Protein AF-A0A2N9HVS5-F1 (afdb_monomer_lite)

Radius of gyration: 11.7 Å; chains: 1; bounding box: 29×30×28 Å

Sequence (74 aa):
MGFLKNPQAFLRVLQTVIEITSYRFILFTAGFEALDAAVRMIAAEASCLSQRQLSEDCSSLFNNRLFCFNGYVS

Structure (mmCIF, N/CA/C/O backbone):
data_AF-A0A2N9HVS5-F1
#
_entry.id   AF-A0A2N9HVS5-F1
#
loop_
_atom_site.group_PDB
_atom_site.id
_atom_site.type_symbol
_atom_site.label_atom_id
_atom_site.label_alt_id
_atom_site.label_comp_id
_atom_site.label_asym_id
_atom_site.label_entity_id
_atom_site.label_seq_id
_atom_site.pdbx_PDB_ins_code
_atom_site.Cartn_x
_atom_site.Cartn_y
_atom_site.Cartn_z
_atom_site.occupancy
_atom_site.B_iso_or_equiv
_atom_site.auth_seq_id
_atom_site.auth_comp_id
_atom_site.auth_asym_id
_atom_site.auth_atom_id
_atom_site.pdbx_PDB_model_num
ATOM 1 N N . MET A 1 1 ? -3.438 -5.085 -14.834 1.00 53.47 1 MET A N 1
ATOM 2 C CA . MET A 1 1 ? -3.590 -4.606 -13.440 1.00 53.47 1 MET A CA 1
ATOM 3 C C . MET A 1 1 ? -3.861 -3.099 -13.430 1.00 53.47 1 MET A C 1
ATOM 5 O O . MET A 1 1 ? -2.923 -2.318 -13.471 1.00 53.47 1 MET A O 1
ATOM 9 N N . GLY A 1 2 ? -5.129 -2.667 -13.466 1.00 61.72 2 GLY A N 1
ATOM 10 C CA . GLY A 1 2 ? -5.487 -1.241 -13.607 1.00 61.72 2 GLY A CA 1
ATOM 11 C C . GLY A 1 2 ? -5.167 -0.369 -12.384 1.00 61.72 2 GLY A C 1
ATOM 12 O O . GLY A 1 2 ? -4.809 0.791 -12.550 1.00 61.72 2 GLY A O 1
ATOM 13 N N . PHE A 1 3 ? -5.219 -0.940 -11.177 1.00 56.47 3 PHE A N 1
ATOM 14 C CA . PHE A 1 3 ? -5.000 -0.221 -9.913 1.00 56.47 3 PHE A CA 1
ATOM 15 C C . PHE A 1 3 ? -3.555 0.249 -9.699 1.00 56.47 3 PHE A C 1
ATOM 17 O O . PHE A 1 3 ? -3.329 1.258 -9.042 1.00 56.47 3 PHE A O 1
ATOM 24 N N . LEU A 1 4 ? -2.577 -0.425 -10.310 1.00 67.38 4 LEU A N 1
ATOM 25 C CA . LEU A 1 4 ? -1.160 -0.065 -10.207 1.00 67.38 4 LEU A CA 1
ATOM 26 C C . LEU A 1 4 ? -0.749 1.068 -11.162 1.00 67.38 4 LEU A C 1
ATOM 28 O O . LEU A 1 4 ? 0.382 1.535 -11.092 1.00 67.38 4 LEU A O 1
ATOM 32 N N . LYS A 1 5 ? -1.659 1.549 -12.030 1.00 80.75 5 LYS A N 1
ATOM 33 C CA . LYS A 1 5 ? -1.410 2.747 -12.855 1.00 80.75 5 LYS A CA 1
ATOM 34 C C . LYS A 1 5 ? -1.263 4.011 -12.006 1.00 80.75 5 LYS A C 1
ATOM 36 O O . LYS A 1 5 ? -0.596 4.946 -12.431 1.00 80.75 5 LYS A O 1
ATOM 41 N N . ASN A 1 6 ? -1.896 4.042 -10.833 1.00 86.81 6 ASN A N 1
ATOM 42 C CA . ASN A 1 6 ? -1.757 5.118 -9.861 1.00 86.81 6 ASN A CA 1
ATOM 43 C C . ASN A 1 6 ? -1.618 4.516 -8.447 1.00 86.81 6 ASN A C 1
ATOM 45 O O . ASN A 1 6 ? -2.623 4.317 -7.758 1.00 86.81 6 ASN A O 1
ATOM 49 N N . PRO A 1 7 ? -0.382 4.217 -8.009 1.00 87.69 7 PRO A N 1
ATOM 50 C CA . PRO A 1 7 ? -0.120 3.597 -6.711 1.00 87.69 7 PRO A CA 1
ATOM 51 C C . PRO A 1 7 ? -0.613 4.440 -5.528 1.00 87.69 7 PRO A C 1
ATOM 53 O O . PRO A 1 7 ? -1.073 3.892 -4.530 1.00 87.69 7 PRO A O 1
ATOM 56 N N . GLN A 1 8 ? -0.587 5.771 -5.649 1.00 87.56 8 GLN A N 1
ATOM 57 C CA . GLN A 1 8 ? -1.105 6.671 -4.616 1.00 87.56 8 GLN A CA 1
ATOM 58 C C . GLN A 1 8 ? -2.620 6.523 -4.457 1.00 87.56 8 GLN A C 1
ATOM 60 O O . GLN A 1 8 ? -3.108 6.394 -3.336 1.00 87.56 8 GLN A O 1
ATOM 65 N N . ALA A 1 9 ? -3.370 6.487 -5.564 1.00 89.31 9 ALA A N 1
ATOM 66 C CA . ALA A 1 9 ? -4.817 6.277 -5.522 1.00 89.31 9 ALA A CA 1
ATOM 67 C C . ALA A 1 9 ? -5.168 4.923 -4.886 1.00 89.31 9 ALA A C 1
ATOM 69 O O . ALA A 1 9 ? -6.076 4.848 -4.061 1.00 89.31 9 ALA A O 1
ATOM 70 N N . PHE A 1 10 ? -4.409 3.872 -5.207 1.00 89.38 10 PHE A N 1
ATOM 71 C CA . PHE A 1 10 ? -4.554 2.566 -4.565 1.00 89.38 10 PHE A CA 1
ATOM 72 C C . PHE A 1 10 ? -4.340 2.637 -3.043 1.00 89.38 10 PHE A C 1
ATOM 74 O O . PHE A 1 10 ? -5.186 2.162 -2.285 1.00 89.38 10 PHE A O 1
ATOM 81 N N . LEU A 1 11 ? -3.262 3.282 -2.582 1.00 89.06 11 LEU A N 1
ATOM 82 C CA . LEU A 1 11 ? -2.984 3.432 -1.149 1.00 89.06 11 LEU A CA 1
ATOM 83 C C . LEU A 1 11 ? -4.045 4.279 -0.430 1.00 89.06 11 LEU A C 1
ATOM 85 O O . LEU A 1 11 ? -4.371 3.982 0.716 1.00 89.06 11 LEU A O 1
ATOM 89 N N . ARG A 1 12 ? -4.638 5.279 -1.097 1.00 89.12 12 ARG A N 1
ATOM 90 C CA . ARG A 1 12 ? -5.763 6.062 -0.551 1.00 89.12 12 ARG A CA 1
ATOM 91 C C . ARG A 1 12 ? -7.036 5.233 -0.406 1.00 89.12 12 ARG A C 1
ATOM 93 O O . ARG A 1 12 ? -7.695 5.333 0.621 1.00 89.12 12 ARG A O 1
ATOM 100 N N . VAL A 1 13 ? -7.353 4.372 -1.373 1.00 90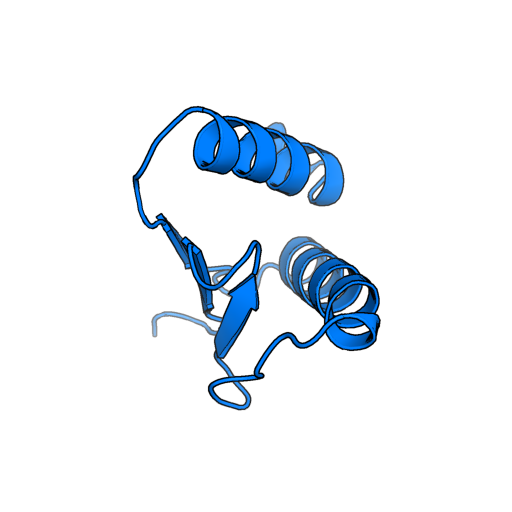.38 13 VAL A N 1
ATOM 101 C CA . VAL A 1 13 ? -8.471 3.422 -1.227 1.00 90.38 13 VAL A CA 1
ATOM 102 C C . VAL A 1 13 ? -8.220 2.495 -0.040 1.00 90.38 13 VAL A C 1
ATOM 104 O O . VAL A 1 13 ? -9.112 2.293 0.781 1.00 90.38 13 VAL A O 1
ATOM 107 N N . LEU A 1 14 ? -6.995 1.976 0.093 1.00 90.19 14 LEU A N 1
ATOM 108 C CA . LEU A 1 14 ? -6.627 1.124 1.221 1.00 90.19 14 LEU A CA 1
ATOM 109 C C . LEU A 1 14 ? -6.751 1.869 2.557 1.00 90.19 14 LEU A C 1
ATOM 111 O O . LEU A 1 14 ? -7.286 1.316 3.512 1.00 90.19 14 LEU A O 1
ATOM 115 N N . GLN A 1 15 ? -6.317 3.132 2.606 1.00 88.94 15 GLN A N 1
ATOM 116 C CA . GLN A 1 15 ? -6.490 4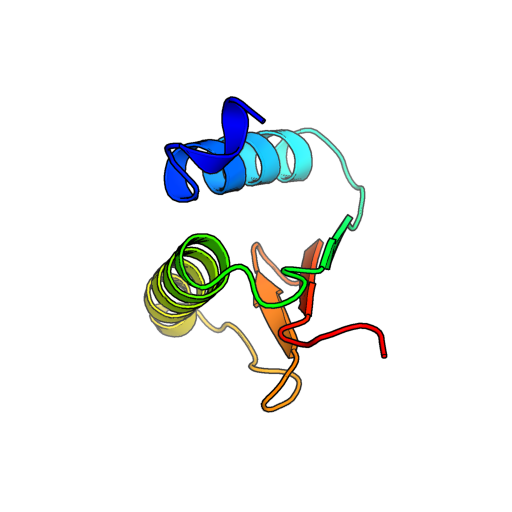.009 3.760 1.00 88.94 15 GLN A CA 1
ATOM 117 C C . GLN A 1 15 ? -7.967 4.129 4.147 1.00 88.94 15 GLN A C 1
ATOM 119 O O . GLN A 1 15 ? -8.303 3.906 5.306 1.00 88.94 15 GLN A O 1
ATOM 124 N N . THR A 1 16 ? -8.855 4.418 3.192 1.00 90.69 16 THR A N 1
ATOM 125 C CA . THR A 1 16 ? -10.297 4.517 3.461 1.00 90.69 16 THR A CA 1
ATOM 126 C C . THR A 1 16 ? -10.851 3.203 4.006 1.00 90.69 16 THR A C 1
ATOM 128 O O . THR A 1 16 ? -11.589 3.209 4.986 1.00 90.69 16 THR A O 1
ATOM 131 N N . VAL A 1 17 ? -10.457 2.062 3.431 1.00 91.00 17 VAL A N 1
ATOM 132 C CA . VAL A 1 17 ? -10.862 0.737 3.931 1.00 91.00 17 VAL A CA 1
ATOM 133 C C . VAL A 1 17 ? -10.351 0.501 5.358 1.00 91.00 17 VAL A C 1
ATOM 135 O O . VAL A 1 17 ? -11.077 -0.017 6.204 1.00 91.00 17 VAL A O 1
ATOM 138 N N . ILE A 1 18 ? -9.121 0.909 5.660 1.00 90.31 18 ILE A N 1
ATOM 139 C CA . ILE A 1 18 ? -8.539 0.840 7.006 1.00 90.31 18 ILE A CA 1
ATOM 140 C C . ILE A 1 18 ? -9.257 1.777 7.980 1.00 90.31 18 ILE A C 1
ATOM 142 O O . ILE A 1 18 ? -9.335 1.485 9.163 1.00 90.31 18 ILE A O 1
ATOM 146 N N . GLU A 1 19 ? -9.770 2.917 7.537 1.00 88.25 19 GLU A N 1
ATOM 147 C CA . GLU A 1 19 ? -10.497 3.845 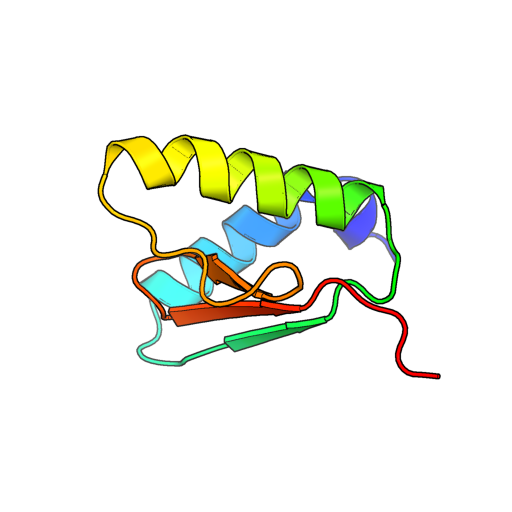8.405 1.00 88.25 19 GLU A CA 1
ATOM 148 C C . GLU A 1 19 ? -11.899 3.337 8.742 1.00 88.25 19 GLU A C 1
ATOM 150 O O . GLU A 1 19 ? -12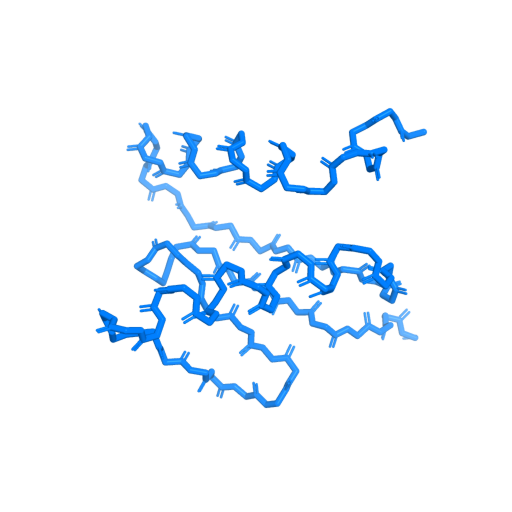.313 3.442 9.895 1.00 88.25 19 GLU A O 1
ATOM 155 N N . ILE A 1 20 ? -12.594 2.729 7.777 1.00 91.62 20 ILE A N 1
ATOM 156 C CA . ILE A 1 20 ? -13.945 2.183 7.984 1.00 91.62 20 ILE A CA 1
ATOM 157 C C . ILE A 1 20 ? -13.941 0.804 8.654 1.00 91.62 20 ILE A C 1
ATOM 159 O O . ILE A 1 20 ? -14.939 0.412 9.253 1.00 91.62 20 ILE A O 1
ATOM 163 N N . THR A 1 21 ? -12.842 0.051 8.549 1.00 88.81 21 THR A N 1
ATOM 164 C CA . THR A 1 21 ? -12.704 -1.271 9.171 1.00 88.81 21 THR A CA 1
ATOM 165 C C . THR A 1 21 ? -11.719 -1.235 10.336 1.00 88.81 21 THR A C 1
ATOM 167 O O . THR A 1 21 ? -10.794 -0.435 10.384 1.00 88.81 21 THR A O 1
ATOM 170 N N . SER A 1 22 ? -11.862 -2.135 11.305 1.00 82.50 22 SER A N 1
ATOM 171 C CA . SER A 1 22 ? -10.858 -2.302 12.371 1.00 82.50 22 SER A CA 1
ATOM 172 C C . SER A 1 22 ? -9.797 -3.353 12.022 1.00 82.50 22 SER A C 1
ATOM 174 O O . SER A 1 22 ? -9.141 -3.892 12.913 1.00 82.50 22 SER A O 1
ATOM 176 N N . TYR A 1 23 ? -9.630 -3.668 10.734 1.00 88.44 23 TYR A N 1
ATOM 177 C CA . TYR A 1 23 ? -8.680 -4.677 10.281 1.00 88.44 23 TYR A CA 1
ATOM 178 C C . TYR A 1 23 ? -7.259 -4.130 10.154 1.00 88.44 23 TYR A C 1
ATOM 180 O O . TYR A 1 23 ? -7.024 -2.931 9.994 1.00 88.44 23 TYR A O 1
ATOM 188 N N . ARG A 1 24 ? -6.302 -5.058 10.227 1.00 88.62 24 ARG A N 1
ATOM 189 C CA . ARG A 1 24 ? -4.894 -4.818 9.921 1.00 88.62 24 ARG A CA 1
ATOM 190 C C . ARG A 1 24 ? -4.569 -5.494 8.600 1.00 88.62 24 ARG A C 1
ATOM 192 O O . ARG A 1 24 ? -4.950 -6.643 8.390 1.00 88.62 24 ARG A O 1
ATOM 199 N N . PHE A 1 25 ? -3.862 -4.781 7.738 1.00 90.00 25 PHE A N 1
ATOM 200 C CA . PHE A 1 25 ? -3.529 -5.222 6.392 1.00 90.00 25 PHE A CA 1
ATOM 201 C C . PHE A 1 25 ? -2.024 -5.380 6.237 1.00 90.00 25 PHE A C 1
ATOM 203 O O . PHE A 1 25 ? -1.235 -4.652 6.844 1.00 90.00 25 PHE A O 1
ATOM 210 N N . ILE A 1 26 ? -1.648 -6.325 5.384 1.00 89.50 26 ILE A N 1
ATOM 211 C CA . ILE A 1 26 ? -0.273 -6.535 4.952 1.00 89.50 26 ILE A CA 1
ATOM 212 C C . ILE A 1 26 ? -0.237 -6.307 3.445 1.00 89.50 26 ILE A C 1
ATOM 214 O O . ILE A 1 26 ? -1.029 -6.892 2.706 1.00 89.50 26 ILE A O 1
ATOM 218 N N . LEU A 1 27 ? 0.670 -5.442 3.006 1.00 89.06 27 LEU A N 1
ATOM 219 C CA . LEU A 1 27 ? 0.922 -5.144 1.608 1.00 89.06 27 LEU A CA 1
ATOM 220 C C . LEU A 1 27 ? 2.340 -5.590 1.258 1.00 89.06 27 LEU A C 1
ATOM 222 O O . LEU A 1 27 ? 3.312 -5.093 1.821 1.00 89.06 27 LEU A O 1
ATOM 226 N N . PHE A 1 28 ? 2.448 -6.503 0.301 1.00 87.56 28 PHE A N 1
ATOM 227 C CA . PHE A 1 28 ? 3.719 -6.867 -0.312 1.00 87.56 28 PHE A CA 1
ATOM 228 C C . PHE A 1 28 ? 3.867 -6.081 -1.603 1.00 87.56 28 PHE A C 1
ATOM 230 O O . PHE A 1 28 ? 3.001 -6.158 -2.477 1.00 87.56 28 PHE A O 1
ATOM 237 N N . THR A 1 29 ? 4.946 -5.319 -1.725 1.00 83.81 29 THR A N 1
ATOM 238 C CA . THR A 1 29 ? 5.196 -4.554 -2.948 1.00 83.81 29 THR A CA 1
ATOM 239 C C . THR A 1 29 ? 5.829 -5.403 -4.043 1.00 83.81 29 THR A C 1
ATOM 241 O O . THR A 1 29 ? 5.709 -5.055 -5.214 1.00 83.81 29 THR A O 1
ATOM 244 N N . ALA A 1 30 ? 6.438 -6.539 -3.680 1.00 84.06 30 ALA A N 1
ATOM 245 C CA . ALA A 1 30 ? 6.992 -7.528 -4.606 1.00 84.06 30 ALA A CA 1
ATOM 246 C C . ALA A 1 30 ? 7.988 -6.931 -5.623 1.00 84.06 30 ALA A C 1
ATOM 248 O O . ALA A 1 30 ? 8.055 -7.379 -6.766 1.00 84.06 30 ALA A O 1
ATOM 249 N N . GLY A 1 31 ? 8.722 -5.886 -5.225 1.00 78.94 31 GLY A N 1
ATOM 250 C CA . GLY A 1 31 ? 9.663 -5.177 -6.095 1.00 78.94 31 GLY A CA 1
ATOM 251 C C . GLY A 1 31 ? 9.018 -4.239 -7.118 1.00 78.94 31 GLY A C 1
ATOM 252 O O . GLY A 1 31 ? 9.689 -3.769 -8.035 1.00 78.94 31 GLY A O 1
ATOM 253 N N . PHE A 1 32 ? 7.721 -3.942 -6.996 1.00 86.38 32 PHE A N 1
ATOM 254 C CA . PHE A 1 32 ? 7.077 -2.947 -7.845 1.00 86.38 32 PHE A CA 1
ATOM 255 C C . PHE A 1 32 ? 7.471 -1.528 -7.405 1.00 86.38 32 PHE A C 1
ATOM 257 O O . PHE A 1 32 ? 6.847 -0.927 -6.526 1.00 86.38 32 PHE A O 1
ATOM 264 N N . GLU A 1 33 ? 8.496 -0.982 -8.063 1.00 85.62 33 GLU A N 1
ATOM 265 C CA . GLU A 1 33 ? 9.160 0.280 -7.699 1.00 85.62 33 GLU A CA 1
ATOM 266 C C . GLU A 1 33 ? 8.202 1.464 -7.507 1.00 85.62 33 GLU A C 1
ATOM 268 O O . GLU A 1 33 ? 8.355 2.254 -6.577 1.00 85.62 33 GLU A O 1
ATOM 273 N N . ALA A 1 34 ? 7.177 1.592 -8.355 1.00 87.06 34 ALA A N 1
ATOM 274 C CA . ALA A 1 34 ? 6.236 2.708 -8.265 1.00 87.06 34 ALA A CA 1
ATOM 275 C C . ALA A 1 34 ? 5.378 2.654 -6.986 1.00 87.06 34 ALA A C 1
ATOM 277 O O . ALA A 1 34 ? 5.007 3.694 -6.437 1.00 87.06 34 ALA A O 1
ATOM 278 N N . LEU A 1 35 ? 5.065 1.450 -6.497 1.00 87.12 35 LEU A N 1
ATOM 279 C CA . LEU A 1 35 ? 4.356 1.267 -5.232 1.00 87.12 35 LEU A CA 1
ATOM 280 C C . LEU A 1 35 ? 5.297 1.426 -4.041 1.00 87.12 35 LEU A C 1
ATOM 282 O O . LEU A 1 35 ? 4.908 2.079 -3.078 1.00 87.12 35 LEU A O 1
ATOM 286 N N . ASP A 1 36 ? 6.535 0.937 -4.139 1.00 86.94 36 ASP A N 1
ATOM 287 C CA . ASP A 1 36 ? 7.582 1.187 -3.140 1.00 86.94 36 ASP A CA 1
ATOM 288 C C . ASP A 1 36 ? 7.796 2.686 -2.909 1.00 86.94 36 ASP A C 1
ATOM 290 O O . ASP A 1 36 ? 7.795 3.160 -1.771 1.00 86.94 36 ASP A O 1
ATOM 294 N N . ALA A 1 37 ? 7.926 3.455 -3.992 1.00 87.50 37 ALA A N 1
ATOM 295 C CA . ALA A 1 37 ? 8.086 4.902 -3.930 1.00 87.50 37 ALA A CA 1
ATOM 296 C C . ALA A 1 37 ? 6.867 5.587 -3.291 1.00 87.50 37 ALA A C 1
ATOM 298 O O . ALA A 1 37 ? 7.027 6.478 -2.456 1.00 87.50 37 ALA A O 1
ATOM 299 N N . ALA A 1 38 ? 5.650 5.154 -3.635 1.00 89.19 38 ALA A N 1
ATOM 300 C CA . ALA A 1 38 ? 4.426 5.706 -3.059 1.00 89.19 38 ALA A CA 1
ATOM 301 C C . ALA A 1 38 ? 4.284 5.386 -1.561 1.00 89.19 38 ALA A C 1
ATOM 303 O O . ALA A 1 38 ? 3.921 6.265 -0.782 1.00 89.19 38 ALA A O 1
ATOM 304 N N . VAL A 1 39 ? 4.620 4.162 -1.142 1.00 88.25 39 VAL A N 1
ATOM 305 C CA . VAL A 1 39 ? 4.652 3.763 0.274 1.00 88.25 39 VAL A CA 1
ATOM 306 C C . VAL A 1 39 ? 5.646 4.626 1.048 1.00 88.25 39 VAL A C 1
ATOM 308 O O . VAL A 1 39 ? 5.281 5.184 2.082 1.00 88.25 39 VAL A O 1
ATOM 311 N N . ARG A 1 40 ? 6.873 4.797 0.535 1.00 85.94 40 ARG A N 1
ATOM 312 C CA . ARG A 1 40 ? 7.909 5.633 1.171 1.00 85.94 40 ARG A CA 1
ATOM 313 C C . ARG A 1 40 ? 7.496 7.100 1.270 1.00 85.94 40 ARG A C 1
ATOM 315 O O . ARG A 1 40 ? 7.747 7.727 2.293 1.00 85.94 40 ARG A O 1
ATOM 322 N N . MET A 1 41 ? 6.840 7.635 0.242 1.00 87.31 41 MET A N 1
ATOM 323 C CA . MET A 1 41 ? 6.326 9.008 0.238 1.00 87.31 41 MET A CA 1
ATOM 324 C C . MET A 1 41 ? 5.275 9.221 1.334 1.00 87.31 41 MET A C 1
ATOM 326 O O . MET A 1 41 ? 5.402 10.146 2.130 1.00 87.31 41 MET A O 1
ATOM 330 N N . ILE A 1 42 ? 4.282 8.331 1.430 1.00 85.50 42 ILE A N 1
ATOM 331 C CA . ILE A 1 42 ? 3.236 8.418 2.462 1.00 85.50 42 ILE A CA 1
ATOM 332 C C . ILE A 1 42 ? 3.827 8.200 3.863 1.00 85.50 42 ILE A C 1
ATOM 334 O O . ILE A 1 42 ? 3.432 8.878 4.811 1.00 85.50 42 ILE A O 1
ATOM 338 N N . ALA A 1 43 ? 4.798 7.292 4.000 1.00 82.62 43 ALA A N 1
ATOM 339 C CA . ALA A 1 43 ? 5.517 7.091 5.256 1.00 82.62 43 ALA A CA 1
ATOM 340 C C . ALA A 1 43 ? 6.276 8.358 5.683 1.00 82.62 43 ALA A C 1
ATOM 342 O O . ALA A 1 43 ? 6.250 8.732 6.853 1.00 82.62 43 ALA A O 1
ATOM 343 N N . ALA A 1 44 ? 6.919 9.051 4.738 1.00 80.50 44 ALA A N 1
ATOM 344 C CA . ALA A 1 44 ? 7.621 10.304 5.001 1.00 80.50 44 ALA A CA 1
ATOM 345 C C . ALA A 1 44 ? 6.661 11.430 5.424 1.00 80.50 44 ALA A C 1
ATOM 347 O O . ALA A 1 44 ? 6.946 12.130 6.394 1.00 80.50 44 ALA A O 1
ATOM 348 N N . GLU A 1 45 ? 5.499 11.559 4.769 1.00 77.38 45 GLU A N 1
ATOM 349 C CA . GLU A 1 45 ? 4.445 12.509 5.167 1.00 77.38 45 GLU A CA 1
ATOM 350 C C . GLU A 1 45 ? 3.953 12.247 6.600 1.00 77.38 45 GLU A C 1
ATOM 352 O O . GLU A 1 45 ? 3.744 13.179 7.377 1.00 77.38 45 GLU A O 1
ATOM 357 N N . ALA A 1 46 ? 3.802 10.976 6.974 1.00 68.38 46 ALA A N 1
ATOM 358 C CA . ALA A 1 46 ? 3.304 10.575 8.284 1.00 68.38 46 ALA A CA 1
ATOM 359 C C . ALA A 1 46 ? 4.377 10.562 9.390 1.00 68.38 46 ALA A C 1
ATOM 361 O O . ALA A 1 46 ? 4.034 10.674 10.568 1.00 68.38 46 ALA A O 1
ATOM 362 N N . SER A 1 47 ? 5.668 10.473 9.055 1.00 58.72 47 SER A N 1
ATOM 363 C CA . SER A 1 47 ? 6.777 10.564 10.022 1.00 58.72 47 SER A CA 1
ATOM 364 C C . SER A 1 47 ? 6.878 11.929 10.703 1.00 58.72 47 SER A C 1
ATOM 366 O O . SER A 1 47 ? 7.354 12.000 11.834 1.00 58.72 47 SER A O 1
ATOM 368 N N . CYS A 1 48 ? 6.316 12.987 10.106 1.00 54.25 48 CYS A N 1
ATOM 369 C CA . CYS A 1 48 ? 6.070 14.265 10.786 1.00 54.25 48 CYS A CA 1
ATOM 370 C C . CYS A 1 48 ? 5.223 14.101 12.068 1.00 54.25 48 CYS A C 1
ATOM 372 O O . CYS A 1 48 ? 5.238 14.963 12.943 1.00 54.25 48 CYS A O 1
ATOM 374 N N . LEU A 1 49 ? 4.468 12.999 12.164 1.00 50.31 49 LEU A N 1
ATOM 375 C CA . LEU A 1 49 ? 3.441 12.718 13.164 1.00 50.31 49 LEU A CA 1
ATOM 376 C C . LEU A 1 49 ? 3.610 11.344 13.844 1.00 50.31 49 LEU A C 1
ATOM 378 O O . LEU A 1 49 ? 2.632 10.820 14.365 1.00 50.31 49 LEU A O 1
ATOM 382 N N . SER A 1 50 ? 4.832 10.794 13.928 1.00 49.56 50 SER A N 1
ATOM 383 C CA . SER A 1 50 ? 5.191 9.574 14.696 1.00 49.56 50 SER A CA 1
ATOM 384 C C . SER A 1 50 ? 4.971 8.198 14.033 1.00 49.56 50 SER A C 1
ATOM 386 O O . SER A 1 50 ? 4.531 7.247 14.680 1.00 49.56 50 SER A O 1
ATOM 388 N N . GLN A 1 51 ? 5.350 8.019 12.764 1.00 54.56 51 GLN A N 1
ATOM 389 C CA . GLN A 1 51 ? 5.446 6.667 12.192 1.00 54.56 51 GLN A 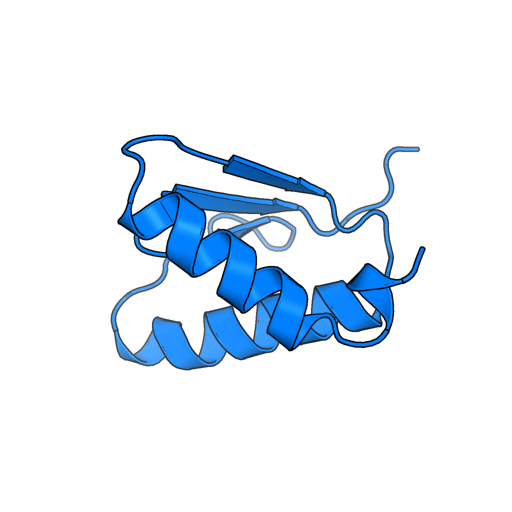CA 1
ATOM 390 C C . GLN A 1 51 ? 6.800 6.000 12.460 1.00 54.56 51 GLN A C 1
ATOM 392 O O . GLN A 1 51 ? 7.864 6.557 12.205 1.00 54.56 51 GLN A O 1
ATOM 397 N N . ARG A 1 52 ? 6.749 4.779 13.003 1.00 54.88 52 ARG A N 1
ATOM 398 C CA . ARG A 1 52 ? 7.920 3.976 13.368 1.00 54.88 52 ARG A CA 1
ATOM 399 C C . ARG A 1 52 ? 8.293 3.085 12.186 1.00 54.88 52 ARG A C 1
ATOM 401 O O . ARG A 1 52 ? 7.557 2.152 11.865 1.00 54.88 52 ARG A O 1
ATOM 408 N N . GLN A 1 53 ? 9.425 3.366 11.551 1.00 59.06 53 GLN A N 1
ATOM 409 C CA . GLN A 1 53 ? 10.062 2.434 10.622 1.00 59.06 53 GLN A CA 1
ATOM 410 C C . GLN A 1 53 ? 10.417 1.173 11.429 1.00 59.06 53 GLN A C 1
ATOM 412 O O . GLN A 1 53 ? 11.160 1.257 12.407 1.00 59.06 53 GLN A O 1
ATOM 417 N N . LEU A 1 54 ? 9.770 0.041 11.130 1.00 60.34 54 LEU A N 1
ATOM 418 C CA . LEU A 1 54 ? 9.905 -1.187 11.929 1.00 60.34 54 LEU A CA 1
ATOM 419 C C . LEU A 1 54 ? 11.189 -1.944 11.578 1.00 60.34 54 LEU A C 1
ATOM 421 O O . LEU A 1 54 ? 11.781 -2.569 12.452 1.00 60.34 54 LEU A O 1
ATOM 425 N N . SER A 1 55 ? 11.599 -1.878 10.311 1.00 65.62 55 SER A N 1
ATOM 426 C CA . SER A 1 55 ? 12.841 -2.428 9.759 1.00 65.62 55 SER A CA 1
ATOM 427 C C . SER A 1 55 ? 13.156 -1.714 8.434 1.00 65.62 55 SER A C 1
ATOM 429 O O . SER A 1 55 ? 12.270 -1.056 7.884 1.00 65.62 55 SER A O 1
ATOM 431 N N . GLU A 1 56 ? 14.368 -1.854 7.891 1.00 65.44 56 GLU A N 1
ATOM 432 C CA . GLU A 1 56 ? 14.737 -1.296 6.572 1.00 65.44 56 GLU A CA 1
ATOM 433 C C . GLU A 1 56 ? 13.778 -1.760 5.458 1.00 65.44 56 GLU A C 1
ATOM 435 O O . GLU A 1 56 ? 13.424 -0.976 4.576 1.00 65.44 56 GLU A O 1
ATOM 440 N N . ASP A 1 57 ? 13.253 -2.980 5.592 1.00 74.31 57 ASP A N 1
ATOM 441 C CA . ASP A 1 57 ? 12.340 -3.607 4.630 1.00 74.31 57 ASP A CA 1
ATOM 442 C C . ASP A 1 57 ? 10.85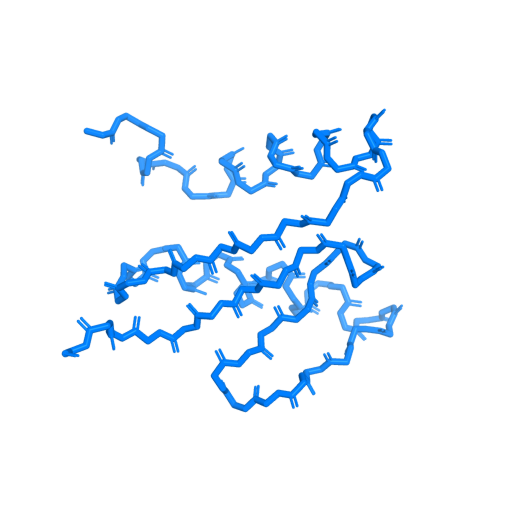3 -3.469 4.997 1.00 74.31 57 ASP A C 1
ATOM 444 O O . ASP A 1 57 ? 9.982 -3.891 4.234 1.00 74.31 57 ASP A O 1
ATOM 448 N N . CYS A 1 58 ? 10.526 -2.909 6.171 1.00 78.44 58 CYS A N 1
ATOM 449 C CA . CYS A 1 58 ? 9.150 -2.859 6.670 1.00 78.44 58 CYS A CA 1
ATOM 450 C C . CYS A 1 58 ? 8.731 -1.457 7.123 1.00 78.44 58 CYS A C 1
ATOM 452 O O . CYS A 1 58 ? 9.200 -0.926 8.137 1.00 78.44 58 CYS A O 1
ATOM 454 N N . SER A 1 59 ? 7.765 -0.895 6.396 1.00 83.75 59 SER A N 1
ATOM 455 C CA . SER A 1 59 ? 7.140 0.390 6.710 1.00 83.75 59 SER A CA 1
ATOM 456 C C . SER A 1 59 ? 5.752 0.183 7.308 1.00 83.75 59 SER A C 1
ATOM 458 O O . SER A 1 59 ? 4.904 -0.502 6.737 1.00 83.75 59 SER A O 1
ATOM 460 N N . SER A 1 60 ? 5.508 0.799 8.461 1.00 86.06 60 SER A N 1
ATOM 461 C CA . SER A 1 60 ? 4.195 0.826 9.103 1.00 86.06 60 SER A CA 1
ATOM 462 C C . SER A 1 60 ? 3.453 2.096 8.698 1.00 86.06 60 SER A C 1
ATOM 464 O O . SER A 1 60 ? 3.954 3.185 8.951 1.00 86.06 60 SER A O 1
ATOM 466 N N . LEU A 1 61 ? 2.267 1.964 8.105 1.00 86.31 61 LEU A N 1
ATOM 467 C CA . LEU A 1 61 ? 1.395 3.054 7.668 1.00 86.31 61 LEU A CA 1
ATOM 468 C C . LEU A 1 61 ? 0.065 3.076 8.457 1.00 86.31 61 LEU A C 1
ATOM 470 O O . LEU A 1 61 ? -0.366 2.075 9.042 1.00 86.31 61 LEU A O 1
ATOM 474 N N . PHE A 1 62 ? -0.611 4.232 8.452 1.00 86.50 62 PHE A N 1
ATOM 475 C CA . PHE A 1 62 ? -1.976 4.446 8.967 1.00 86.50 62 PHE A CA 1
ATOM 476 C C . PHE A 1 62 ? -2.210 3.960 10.414 1.00 86.50 62 PHE A C 1
ATOM 478 O O . PHE A 1 62 ? -3.121 3.171 10.683 1.00 86.50 62 PHE A O 1
ATOM 485 N N . ASN A 1 63 ? -1.393 4.446 11.356 1.00 83.50 63 ASN A N 1
ATOM 486 C CA . ASN A 1 63 ? -1.421 4.079 12.782 1.00 83.50 63 ASN A CA 1
ATOM 487 C C . ASN A 1 63 ? -1.172 2.583 13.036 1.00 83.50 63 ASN A C 1
ATOM 489 O O . ASN A 1 63 ? -1.893 1.946 13.803 1.00 83.50 63 ASN A O 1
ATOM 493 N N . ASN A 1 64 ? -0.159 2.009 12.382 1.00 84.56 64 ASN A N 1
ATOM 494 C CA . ASN A 1 64 ? 0.212 0.595 12.517 1.00 84.56 64 ASN A CA 1
ATOM 495 C C . ASN A 1 64 ? -0.909 -0.377 12.137 1.00 84.56 64 ASN A C 1
ATOM 497 O O . ASN A 1 64 ? -1.048 -1.461 12.713 1.00 84.56 64 ASN A O 1
ATOM 501 N N . ARG A 1 65 ? -1.719 0.019 11.153 1.00 88.94 65 ARG A N 1
ATOM 502 C CA . ARG A 1 65 ? -2.780 -0.822 10.589 1.00 88.94 65 ARG A CA 1
ATOM 503 C C . ARG A 1 65 ? -2.475 -1.304 9.182 1.00 88.94 65 ARG A C 1
ATOM 505 O O . ARG A 1 65 ? -3.126 -2.238 8.729 1.00 88.94 65 ARG A O 1
ATOM 512 N N . LEU A 1 66 ? -1.475 -0.730 8.523 1.00 90.06 66 LEU A N 1
ATOM 513 C CA . LEU A 1 66 ? -0.954 -1.225 7.260 1.00 90.06 66 LEU A CA 1
ATOM 514 C C . LEU A 1 66 ? 0.538 -1.498 7.388 1.00 90.06 66 LEU A C 1
ATOM 516 O O . LEU A 1 66 ? 1.311 -0.586 7.655 1.00 90.06 66 LEU A O 1
ATOM 520 N N . PHE A 1 67 ? 0.940 -2.740 7.157 1.00 88.81 67 PHE A N 1
ATOM 521 C CA . PHE A 1 67 ? 2.344 -3.135 7.131 1.00 88.81 67 PHE A CA 1
ATOM 522 C C . PHE A 1 67 ? 2.764 -3.348 5.684 1.00 88.81 67 PHE A C 1
ATOM 524 O O . PHE A 1 67 ? 2.219 -4.218 5.007 1.00 88.81 67 PHE A O 1
ATOM 531 N N . CYS A 1 68 ? 3.700 -2.537 5.205 1.00 88.25 68 CYS A N 1
ATOM 532 C CA . CYS A 1 68 ? 4.243 -2.632 3.857 1.00 88.25 68 CYS A CA 1
ATOM 533 C C . CYS A 1 68 ? 5.609 -3.307 3.907 1.00 88.25 68 CYS A C 1
ATOM 535 O O . CYS A 1 68 ? 6.501 -2.827 4.608 1.00 88.25 68 CYS A O 1
ATOM 537 N N . PHE A 1 69 ? 5.759 -4.396 3.161 1.00 86.75 69 PHE A N 1
ATOM 538 C CA . PHE A 1 69 ? 7.014 -5.120 3.015 1.00 86.75 69 PHE A CA 1
ATOM 539 C C . PHE A 1 69 ? 7.597 -4.842 1.635 1.00 86.75 69 PHE A C 1
ATOM 541 O O . PHE A 1 69 ? 7.007 -5.219 0.616 1.00 86.75 69 PHE A O 1
ATOM 548 N N . ASN A 1 70 ? 8.755 -4.185 1.640 1.00 77.44 70 ASN A N 1
ATOM 549 C CA . ASN A 1 70 ? 9.601 -4.012 0.473 1.00 77.44 70 ASN A CA 1
ATOM 550 C C . ASN A 1 70 ? 10.448 -5.271 0.324 1.00 77.44 70 ASN A C 1
ATOM 552 O O . ASN A 1 70 ? 11.263 -5.582 1.184 1.00 77.44 70 ASN A O 1
ATOM 556 N N . GLY A 1 71 ? 10.250 -6.008 -0.761 1.00 68.94 71 GLY A N 1
ATOM 557 C CA . GLY A 1 71 ? 11.061 -7.186 -1.030 1.00 68.94 71 GLY A CA 1
ATOM 558 C C . GLY A 1 71 ? 10.472 -8.073 -2.109 1.00 68.94 71 GLY A C 1
ATOM 559 O O . GLY A 1 71 ? 9.275 -8.027 -2.398 1.00 68.94 71 GLY A O 1
ATOM 560 N N . TYR A 1 72 ? 11.338 -8.889 -2.694 1.00 61.62 72 TYR A N 1
ATOM 561 C CA . TYR A 1 72 ? 10.953 -9.993 -3.556 1.00 61.62 72 TYR A CA 1
ATOM 562 C C . TYR A 1 72 ? 10.726 -11.219 -2.672 1.00 61.62 72 TYR A C 1
ATOM 564 O O . TYR A 1 72 ? 11.575 -11.550 -1.845 1.00 61.62 72 TYR A O 1
ATOM 572 N N . VAL A 1 73 ? 9.588 -11.894 -2.833 1.00 55.88 73 VAL A N 1
ATOM 573 C CA . VAL A 1 73 ? 9.440 -13.254 -2.306 1.00 55.88 73 VAL A CA 1
ATOM 574 C C . VAL A 1 73 ? 10.190 -14.148 -3.288 1.00 55.88 73 VAL A C 1
ATOM 576 O O . VAL A 1 73 ? 9.673 -14.425 -4.370 1.00 55.88 73 VAL A O 1
ATOM 579 N N . SER A 1 74 ? 11.444 -14.467 -2.967 1.00 52.88 74 SER A N 1
ATOM 580 C CA . SER A 1 74 ? 12.266 -15.393 -3.753 1.00 52.88 74 SER A CA 1
ATOM 581 C C . SER A 1 74 ? 12.042 -16.841 -3.348 1.00 52.88 74 SER A C 1
ATOM 583 O O . SER A 1 74 ? 11.647 -17.085 -2.186 1.00 52.88 74 SER A O 1
#

Secondary structure (DSSP, 8-state):
--GGGSHHHHHHHHHHHHHHS---EEEE-TT-HHHHHHHHHHHHHHHTT---EEETTEEEETTTTEEEE-S---

Organism: Fagus sylvatica (NCBI:txid28930)

Foldseek 3Di:
DVCLVQLLVVVVVVLVVVVVDVAAEEAECQQVVSNVVNLVVQLVVCVVPDWDQPDPQWGQDDVNRYIYGYDHPD

pLDDT: mean 79.36, std 12.81, range [49.56, 91.62]